Protein AF-A0A1R0KUA6-F1 (afdb_monomer_lite)

Foldseek 3Di:
DDPPPPDDDPPPPDVVVVVLVVLVVVLVVQLVPDPDLVSQLVSLVVQLVVLVCVCVVDVDVCSVVSNVVSVVSNVVSVVRNVD

Sequence (83 aa):
MVGHRRTRKPGTSTTRPRHHDNAKAQLLERLDAATDATGRLQAAMDYLRGAHVRATRRGEPGADDVLDSASHALVRAGDRLIQ

Secondary structure (DSSP, 8-state):
-------PPTT---HHHHHHHHHHHHHHHHHHH--SHHHHHHHHHHHHHHHHHHHHHTT-TTHHHHHHHHHHHHHHHHHHHH-

pLDDT: mean 71.6, std 11.57, range [43.41, 86.44]

Radius of gyration: 16.86 Å; chains: 1; bounding box: 61×26×33 Å

Organism: NCBI:txid76021

Structure (mmCIF, N/CA/C/O backbone):
data_AF-A0A1R0KUA6-F1
#
_entry.id   AF-A0A1R0KUA6-F1
#
loop_
_atom_site.group_PDB
_atom_site.id
_atom_site.type_symbol
_atom_site.label_atom_id
_atom_site.label_alt_id
_atom_site.label_comp_id
_atom_site.label_asym_id
_atom_site.label_entity_id
_atom_site.label_seq_id
_atom_site.pdbx_PDB_ins_code
_atom_site.Cartn_x
_atom_site.Cartn_y
_atom_site.Cartn_z
_atom_site.occupancy
_atom_site.B_iso_or_equiv
_atom_site.auth_seq_id
_atom_site.auth_comp_id
_atom_site.auth_asym_id
_atom_site.auth_atom_id
_atom_site.pdbx_PDB_model_num
ATOM 1 N N . MET A 1 1 ? 45.637 -5.494 -15.543 1.00 43.41 1 MET A N 1
ATOM 2 C CA . MET A 1 1 ? 44.644 -5.840 -14.500 1.00 43.41 1 MET A CA 1
ATOM 3 C C . MET A 1 1 ? 43.306 -6.102 -15.174 1.00 43.41 1 MET A C 1
ATOM 5 O O . MET A 1 1 ? 42.638 -5.162 -15.581 1.00 43.41 1 MET A O 1
ATOM 9 N N . VAL A 1 2 ? 42.958 -7.371 -15.393 1.00 48.03 2 VAL A N 1
ATOM 10 C CA . VAL A 1 2 ? 41.711 -7.761 -16.071 1.00 48.03 2 VAL A CA 1
ATOM 11 C C . VAL A 1 2 ? 40.596 -7.784 -15.029 1.00 48.03 2 VAL A C 1
ATOM 13 O O . VAL A 1 2 ? 40.564 -8.654 -14.158 1.00 48.03 2 VAL A O 1
ATOM 16 N N . GLY A 1 3 ? 39.717 -6.782 -15.086 1.00 52.91 3 GLY A N 1
ATOM 17 C CA . GLY A 1 3 ? 38.542 -6.701 -14.227 1.00 52.91 3 GLY A CA 1
ATOM 18 C C . GLY A 1 3 ? 37.688 -7.952 -14.401 1.00 52.91 3 GLY A C 1
ATOM 19 O O . GLY A 1 3 ? 37.143 -8.191 -15.477 1.00 52.91 3 GLY A O 1
ATOM 20 N N . HIS A 1 4 ? 37.587 -8.757 -13.344 1.00 54.62 4 HIS A N 1
ATOM 21 C CA . HIS A 1 4 ? 36.683 -9.898 -13.279 1.00 54.62 4 HIS A CA 1
ATOM 22 C C . HIS A 1 4 ? 35.242 -9.401 -13.440 1.00 54.62 4 HIS A C 1
ATOM 24 O O . HIS A 1 4 ? 34.584 -8.983 -12.484 1.00 54.62 4 HIS A O 1
ATOM 30 N N . ARG A 1 5 ? 34.734 -9.427 -14.674 1.00 55.66 5 ARG A N 1
ATOM 31 C CA . ARG A 1 5 ? 33.329 -9.160 -14.963 1.00 55.66 5 ARG A CA 1
ATOM 32 C C . ARG A 1 5 ? 32.547 -10.373 -14.469 1.00 55.66 5 ARG A C 1
ATOM 34 O O . ARG A 1 5 ? 32.538 -11.407 -15.124 1.00 55.66 5 ARG A O 1
ATOM 41 N N . ARG A 1 6 ? 31.937 -10.262 -13.283 1.00 61.97 6 ARG A N 1
ATOM 42 C CA . ARG A 1 6 ? 31.040 -11.282 -12.716 1.00 61.97 6 ARG A CA 1
ATOM 43 C C . ARG A 1 6 ? 29.898 -11.552 -13.703 1.00 61.97 6 ARG A C 1
ATOM 45 O O . ARG A 1 6 ? 28.906 -10.824 -13.724 1.00 61.97 6 ARG A O 1
ATOM 52 N N . THR A 1 7 ? 30.042 -12.576 -14.533 1.00 58.69 7 THR A N 1
ATOM 53 C CA . THR A 1 7 ? 28.982 -13.087 -15.400 1.00 58.69 7 THR A CA 1
ATOM 54 C C . THR A 1 7 ? 27.948 -13.781 -14.516 1.00 58.69 7 THR A C 1
ATOM 56 O O . THR A 1 7 ? 28.234 -14.759 -13.828 1.00 58.69 7 THR A O 1
ATOM 59 N N . ARG A 1 8 ? 26.742 -13.208 -14.441 1.00 56.78 8 ARG A N 1
ATOM 60 C CA . ARG A 1 8 ? 25.629 -13.785 -13.672 1.00 56.78 8 ARG A CA 1
ATOM 61 C C . ARG A 1 8 ? 25.067 -14.997 -14.416 1.00 56.78 8 ARG A C 1
ATOM 63 O O . ARG A 1 8 ? 24.999 -14.983 -15.642 1.00 56.78 8 ARG A O 1
ATOM 70 N N . LYS A 1 9 ? 24.638 -16.020 -13.667 1.00 62.16 9 LYS A N 1
ATOM 71 C CA . LYS A 1 9 ? 24.000 -17.214 -14.235 1.00 62.16 9 LYS A CA 1
ATOM 72 C C . LYS A 1 9 ? 22.703 -16.825 -14.971 1.00 62.16 9 LYS A C 1
ATOM 74 O O . LYS A 1 9 ? 21.889 -16.094 -14.386 1.00 62.16 9 LYS A O 1
ATOM 79 N N . PRO A 1 10 ? 22.494 -17.298 -16.212 1.00 45.84 10 PRO A N 1
ATOM 80 C CA . PRO A 1 10 ? 21.229 -17.114 -16.913 1.00 45.84 10 PRO A CA 1
ATOM 81 C C . PRO A 1 10 ? 20.099 -17.777 -16.108 1.00 45.84 10 PRO A C 1
ATOM 83 O O . PRO A 1 10 ? 20.276 -18.868 -15.575 1.00 45.84 10 PRO A O 1
ATOM 86 N N . GLY A 1 11 ? 18.973 -17.075 -15.942 1.00 55.50 11 GLY A N 1
ATOM 87 C CA . GLY A 1 11 ? 17.818 -17.533 -15.151 1.00 55.50 11 GLY A CA 1
ATOM 88 C C . GLY A 1 11 ? 17.722 -16.971 -13.727 1.00 55.50 11 GLY A C 1
ATOM 89 O O . GLY A 1 11 ? 16.690 -17.119 -13.078 1.00 55.50 11 GLY A O 1
ATOM 90 N N . THR A 1 12 ? 18.744 -16.268 -13.227 1.00 50.59 12 THR A N 1
ATOM 91 C CA . THR A 1 12 ? 18.608 -15.573 -11.938 1.00 50.59 12 THR A CA 1
ATOM 92 C C . THR A 1 12 ? 17.749 -14.326 -12.136 1.00 50.59 12 THR A C 1
ATOM 94 O O . THR A 1 12 ? 18.210 -13.379 -12.777 1.00 50.59 12 THR A O 1
ATOM 97 N N . SER A 1 13 ? 16.524 -14.327 -11.590 1.00 49.72 13 SER A N 1
ATOM 98 C CA . SER A 1 13 ? 15.645 -13.148 -11.569 1.00 49.72 13 SER A CA 1
ATOM 99 C C . SER A 1 13 ? 16.469 -11.921 -11.188 1.00 49.72 13 SER A C 1
ATOM 101 O O . SER A 1 13 ? 17.241 -11.946 -10.216 1.00 49.72 13 SER A O 1
ATOM 103 N N . THR A 1 14 ? 16.390 -10.880 -12.019 1.00 55.44 14 THR A N 1
ATOM 104 C CA . THR A 1 14 ? 17.088 -9.624 -11.761 1.00 55.44 14 THR A CA 1
ATOM 105 C C . THR A 1 14 ? 16.688 -9.125 -10.370 1.00 55.44 14 THR A C 1
ATOM 107 O O . THR A 1 14 ? 15.661 -9.496 -9.814 1.00 55.44 14 THR A O 1
ATOM 110 N N . THR A 1 15 ? 17.510 -8.301 -9.730 1.00 58.22 15 THR A N 1
ATOM 111 C CA . THR A 1 15 ? 17.209 -7.825 -8.370 1.00 58.22 15 THR A CA 1
ATOM 112 C C . THR A 1 15 ? 15.865 -7.062 -8.303 1.00 58.22 15 THR A C 1
ATOM 114 O O . THR A 1 15 ? 15.300 -6.905 -7.231 1.00 58.22 15 THR A O 1
ATOM 117 N N . ARG A 1 16 ? 15.326 -6.622 -9.452 1.00 56.16 16 ARG A N 1
ATOM 118 C CA . ARG A 1 16 ? 14.156 -5.743 -9.607 1.00 56.16 16 ARG A CA 1
ATOM 119 C C . ARG A 1 16 ? 12.802 -6.387 -9.251 1.00 56.16 16 ARG A C 1
ATOM 121 O O . ARG A 1 16 ? 12.166 -5.826 -8.363 1.00 56.16 16 ARG A O 1
ATOM 128 N N . PRO A 1 17 ? 12.368 -7.527 -9.841 1.00 59.72 17 PRO A N 1
ATOM 129 C CA . PRO A 1 17 ? 11.143 -8.212 -9.404 1.00 59.72 17 PRO A CA 1
ATOM 130 C C . PRO A 1 17 ? 11.180 -8.523 -7.907 1.00 59.72 17 PRO A C 1
ATOM 132 O O . PRO A 1 17 ? 10.281 -8.148 -7.165 1.00 59.72 17 PRO A O 1
ATOM 135 N N . ARG A 1 18 ? 12.329 -9.030 -7.436 1.00 66.62 18 ARG A N 1
ATOM 136 C CA . ARG A 1 18 ? 12.578 -9.278 -6.010 1.00 66.62 18 ARG A CA 1
ATOM 137 C C . ARG A 1 18 ? 12.402 -8.029 -5.142 1.00 66.62 18 ARG A C 1
ATOM 139 O O . ARG A 1 18 ? 11.921 -8.143 -4.026 1.00 66.62 18 ARG A O 1
ATOM 146 N N . HIS A 1 19 ? 12.775 -6.840 -5.618 1.00 70.31 19 HIS A N 1
ATOM 147 C CA . HIS A 1 19 ? 12.580 -5.602 -4.858 1.00 70.31 19 HIS A CA 1
ATOM 148 C C . HIS A 1 19 ? 11.107 -5.201 -4.737 1.00 70.31 19 HIS A C 1
ATOM 150 O O . HIS A 1 19 ? 10.722 -4.710 -3.676 1.00 70.31 19 HIS A O 1
ATOM 156 N N . HIS A 1 20 ? 10.294 -5.392 -5.781 1.00 71.44 20 HIS A N 1
ATOM 157 C CA . HIS A 1 20 ? 8.855 -5.132 -5.693 1.00 71.44 20 HIS A CA 1
ATOM 158 C C . HIS A 1 20 ? 8.171 -6.148 -4.775 1.00 71.44 20 HIS A C 1
ATOM 160 O O . HIS A 1 20 ? 7.454 -5.740 -3.862 1.00 71.44 20 HIS A O 1
ATOM 166 N N . ASP A 1 21 ? 8.472 -7.435 -4.950 1.00 76.12 21 ASP A N 1
ATOM 167 C CA . ASP A 1 21 ? 7.914 -8.517 -4.134 1.00 76.12 21 ASP A CA 1
ATOM 168 C C . ASP A 1 21 ? 8.266 -8.338 -2.652 1.00 76.12 21 ASP A C 1
ATOM 170 O O . ASP A 1 21 ? 7.392 -8.408 -1.790 1.00 76.12 21 ASP A O 1
ATOM 174 N N . ASN A 1 22 ? 9.522 -7.994 -2.346 1.00 79.56 22 ASN A N 1
ATOM 175 C CA . ASN A 1 22 ? 9.958 -7.717 -0.976 1.00 79.56 22 ASN A CA 1
ATOM 176 C C . ASN A 1 22 ? 9.289 -6.463 -0.395 1.00 79.56 22 ASN A C 1
ATOM 178 O O . ASN A 1 22 ? 8.900 -6.458 0.770 1.00 79.56 22 ASN A O 1
ATOM 182 N N . ALA A 1 23 ? 9.143 -5.395 -1.187 1.00 78.44 23 ALA A N 1
ATOM 183 C CA . ALA A 1 23 ? 8.472 -4.178 -0.733 1.00 78.44 23 ALA A CA 1
ATOM 184 C C . ALA A 1 23 ? 6.975 -4.418 -0.483 1.00 78.44 23 ALA A C 1
ATOM 186 O O . ALA A 1 23 ? 6.411 -3.861 0.455 1.00 78.44 23 ALA A O 1
ATOM 187 N N . LYS A 1 24 ? 6.335 -5.250 -1.312 1.00 80.19 24 LYS A N 1
ATOM 188 C CA . LYS A 1 24 ? 4.943 -5.671 -1.136 1.00 80.19 24 LYS A CA 1
ATOM 189 C C . LYS A 1 24 ? 4.788 -6.540 0.112 1.00 80.19 24 LYS A C 1
ATOM 191 O O . LYS A 1 24 ? 3.881 -6.292 0.896 1.00 80.19 24 LYS A O 1
ATOM 196 N N . ALA A 1 25 ? 5.689 -7.497 0.336 1.00 84.19 25 ALA A N 1
ATOM 197 C CA . ALA A 1 25 ? 5.700 -8.315 1.548 1.00 84.19 25 ALA A CA 1
ATOM 198 C C . ALA A 1 25 ? 5.853 -7.457 2.817 1.00 84.19 25 ALA A C 1
ATOM 200 O O . ALA A 1 25 ? 5.070 -7.611 3.749 1.00 84.19 25 ALA A O 1
ATOM 201 N N . GLN A 1 26 ? 6.774 -6.484 2.814 1.00 83.69 26 GLN A N 1
ATOM 202 C CA . GLN A 1 26 ? 6.923 -5.532 3.924 1.00 83.69 26 GLN A CA 1
ATOM 203 C C . GLN A 1 26 ? 5.684 -4.660 4.143 1.00 83.69 26 GLN A C 1
ATOM 205 O O . GLN A 1 26 ? 5.352 -4.353 5.285 1.00 83.69 26 GLN A O 1
ATOM 210 N N . LEU A 1 27 ? 5.000 -4.230 3.076 1.00 83.88 27 LEU A N 1
ATOM 211 C CA . LEU A 1 27 ? 3.740 -3.501 3.220 1.00 83.88 27 LEU A CA 1
ATOM 212 C C . LEU A 1 27 ? 2.699 -4.368 3.936 1.00 83.88 27 LEU A C 1
ATOM 214 O O . LEU A 1 27 ? 2.071 -3.889 4.874 1.00 83.88 27 LEU A O 1
ATOM 218 N N . LEU A 1 28 ? 2.517 -5.616 3.498 1.00 83.88 28 LEU A N 1
ATOM 219 C CA . LEU A 1 28 ? 1.542 -6.528 4.099 1.00 83.88 28 LEU A CA 1
ATOM 220 C C . LEU A 1 28 ? 1.844 -6.761 5.5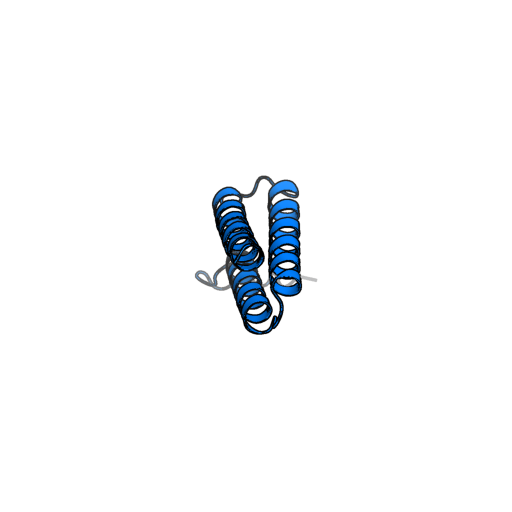83 1.00 83.88 28 LEU A C 1
ATOM 222 O O . LEU A 1 28 ? 0.953 -6.602 6.410 1.00 83.88 28 LEU A O 1
ATOM 226 N N . GLU A 1 29 ? 3.109 -6.998 5.929 1.00 86.38 29 GLU A N 1
ATOM 227 C CA . GLU A 1 29 ? 3.547 -7.140 7.321 1.00 86.38 29 GLU A CA 1
ATOM 228 C C . GLU A 1 29 ? 3.232 -5.888 8.159 1.00 86.38 29 GLU A C 1
ATOM 230 O O . GLU A 1 29 ? 2.703 -5.995 9.264 1.00 86.38 29 GLU A O 1
ATOM 235 N N . ARG A 1 30 ? 3.478 -4.682 7.623 1.00 83.06 30 ARG A N 1
ATOM 236 C CA . ARG A 1 30 ? 3.147 -3.419 8.311 1.00 83.06 30 ARG A CA 1
ATOM 237 C C . ARG A 1 30 ? 1.640 -3.199 8.453 1.00 83.06 30 ARG A C 1
ATOM 239 O O . ARG A 1 30 ? 1.212 -2.641 9.459 1.00 83.06 30 ARG A O 1
ATOM 246 N N . LEU A 1 31 ? 0.840 -3.610 7.468 1.00 82.19 31 LEU A N 1
ATOM 247 C CA . LEU A 1 31 ? -0.622 -3.511 7.526 1.00 82.19 31 LEU A CA 1
ATOM 248 C C . LEU A 1 31 ? -1.221 -4.465 8.566 1.00 82.19 31 LEU A C 1
ATOM 250 O O . LEU A 1 31 ? -2.169 -4.080 9.255 1.00 82.19 31 LEU A O 1
ATOM 254 N N . ASP A 1 32 ? -0.665 -5.671 8.683 1.00 84.31 32 ASP A N 1
ATOM 255 C CA . ASP A 1 32 ? -1.095 -6.677 9.657 1.00 84.31 32 ASP A CA 1
ATOM 256 C C . ASP A 1 32 ? -0.641 -6.323 11.081 1.00 84.31 32 ASP A C 1
ATOM 258 O O . ASP A 1 32 ? -1.401 -6.507 12.031 1.00 84.31 32 ASP A O 1
ATOM 262 N N . ALA A 1 33 ? 0.558 -5.751 11.234 1.00 86.44 33 ALA A N 1
ATOM 263 C CA . ALA A 1 33 ? 1.079 -5.301 12.525 1.00 86.44 33 ALA A CA 1
ATOM 264 C C . ALA A 1 33 ? 0.399 -4.025 13.057 1.00 86.44 33 ALA A C 1
ATOM 266 O O . ALA A 1 33 ? 0.410 -3.776 14.263 1.00 86.44 33 ALA A O 1
ATOM 267 N N . ALA A 1 34 ? -0.180 -3.199 12.181 1.00 84.69 34 ALA A N 1
ATOM 268 C CA . ALA A 1 34 ? -0.856 -1.973 12.583 1.00 84.69 34 ALA A CA 1
ATOM 269 C C . ALA A 1 34 ? -2.205 -2.272 13.264 1.00 84.69 34 ALA A C 1
ATOM 271 O O . ALA A 1 34 ? -3.114 -2.883 12.683 1.00 84.69 34 ALA A O 1
ATOM 272 N N . THR A 1 35 ? -2.328 -1.803 14.505 1.00 83.00 35 THR A N 1
ATOM 273 C CA . THR A 1 35 ? -3.504 -1.960 15.371 1.00 83.00 35 THR A CA 1
ATOM 274 C C . THR A 1 35 ? -4.592 -0.933 15.094 1.00 83.00 35 THR A C 1
ATOM 276 O O . THR A 1 35 ? -5.768 -1.245 15.270 1.00 83.00 35 THR A O 1
ATOM 279 N N . ASP A 1 36 ? -4.226 0.261 14.629 1.00 83.31 36 ASP A N 1
ATOM 280 C CA . ASP A 1 36 ? -5.157 1.327 14.287 1.00 83.31 36 ASP A CA 1
ATOM 281 C C . ASP A 1 36 ? -5.245 1.559 12.771 1.00 83.31 36 ASP A C 1
ATOM 283 O O . ASP A 1 36 ? -4.373 1.207 11.968 1.00 83.31 36 ASP A O 1
ATOM 287 N N . ALA A 1 37 ? -6.368 2.129 12.353 1.00 78.81 37 ALA A N 1
ATOM 288 C CA . ALA A 1 37 ? -6.649 2.350 10.944 1.00 78.81 37 ALA A CA 1
ATOM 289 C C . ALA A 1 37 ? -5.768 3.477 10.353 1.00 78.81 37 ALA A C 1
ATOM 291 O O . ALA A 1 37 ? -5.390 3.422 9.181 1.00 78.81 37 ALA A O 1
ATOM 292 N N . THR A 1 38 ? -5.330 4.429 11.183 1.00 82.81 38 THR A N 1
ATOM 293 C CA . THR A 1 38 ? -4.383 5.490 10.805 1.00 82.81 38 THR A CA 1
ATOM 294 C C . THR A 1 38 ? -2.998 4.929 10.476 1.00 82.81 38 THR A C 1
ATOM 296 O O . THR A 1 38 ? -2.430 5.279 9.440 1.00 82.81 38 THR A O 1
ATOM 299 N N . GLY A 1 39 ? -2.466 4.007 11.287 1.00 82.38 39 GLY A N 1
ATOM 300 C CA . GLY A 1 39 ? -1.186 3.349 11.022 1.00 82.38 39 GLY A CA 1
ATOM 301 C C . GLY A 1 39 ? -1.207 2.524 9.735 1.00 82.38 39 GLY A C 1
ATOM 302 O O . GLY A 1 39 ? -0.245 2.548 8.960 1.00 82.38 39 GLY A O 1
ATOM 303 N N . ARG A 1 40 ? -2.339 1.869 9.439 1.00 81.44 40 ARG A N 1
ATOM 304 C CA . ARG A 1 40 ? -2.550 1.160 8.164 1.00 81.44 40 ARG A CA 1
ATOM 305 C C . ARG A 1 40 ? -2.547 2.111 6.970 1.00 81.44 40 ARG A C 1
ATOM 307 O O . ARG A 1 40 ? -1.885 1.829 5.970 1.00 81.44 40 ARG A O 1
ATOM 314 N N . LEU A 1 41 ? -3.241 3.245 7.081 1.00 80.69 41 LEU A N 1
ATOM 315 C CA . LEU A 1 41 ? -3.265 4.267 6.035 1.00 80.69 41 LEU A CA 1
ATOM 316 C C . LEU A 1 41 ? -1.862 4.826 5.776 1.00 80.69 41 LEU A C 1
ATOM 318 O O . LEU A 1 41 ? -1.446 4.954 4.625 1.00 80.69 41 LEU A O 1
ATOM 322 N N . GLN A 1 42 ? -1.108 5.108 6.837 1.00 84.94 42 GLN 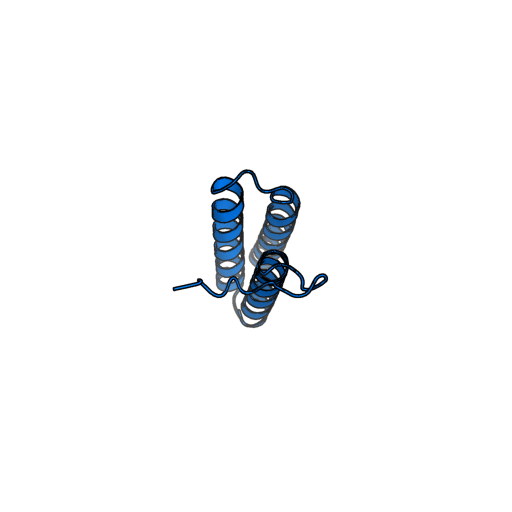A N 1
ATOM 323 C CA . GLN A 1 42 ? 0.241 5.645 6.713 1.00 84.94 42 GLN A CA 1
ATOM 324 C C . GLN A 1 42 ? 1.198 4.652 6.039 1.00 84.94 42 GLN A C 1
ATOM 326 O O . GLN A 1 42 ? 1.936 5.039 5.133 1.00 84.94 42 GLN A O 1
ATOM 331 N N . ALA A 1 43 ? 1.124 3.363 6.385 1.00 83.56 43 ALA A N 1
ATOM 332 C CA . ALA A 1 43 ? 1.895 2.318 5.709 1.00 83.56 43 ALA A CA 1
ATOM 333 C C . ALA A 1 43 ? 1.546 2.199 4.211 1.00 83.56 43 ALA A C 1
ATOM 335 O O . ALA A 1 43 ? 2.445 2.064 3.376 1.00 83.56 43 ALA A O 1
ATOM 336 N N . ALA A 1 44 ? 0.260 2.296 3.856 1.00 82.50 44 ALA A N 1
ATOM 337 C CA . ALA A 1 44 ? -0.185 2.274 2.463 1.00 82.50 44 ALA A CA 1
ATOM 338 C C . ALA A 1 44 ? 0.300 3.510 1.676 1.00 82.50 44 ALA A C 1
ATOM 340 O O . ALA A 1 44 ? 0.796 3.372 0.555 1.00 82.50 44 ALA A O 1
ATOM 341 N N . MET A 1 45 ? 0.239 4.705 2.276 1.00 83.94 45 MET A N 1
ATOM 342 C CA . MET A 1 45 ? 0.757 5.940 1.673 1.00 83.94 45 MET A CA 1
ATOM 343 C C . MET A 1 45 ? 2.274 5.898 1.461 1.00 83.94 45 MET A C 1
ATOM 345 O O . MET A 1 45 ? 2.749 6.286 0.391 1.00 83.94 45 MET A O 1
ATOM 349 N N . ASP A 1 46 ? 3.038 5.398 2.437 1.00 86.12 46 ASP A N 1
ATOM 350 C CA . ASP A 1 46 ? 4.492 5.220 2.319 1.00 86.12 46 ASP A CA 1
ATOM 351 C C . ASP A 1 46 ? 4.842 4.323 1.122 1.00 86.12 46 ASP A C 1
ATOM 353 O O . ASP A 1 46 ? 5.741 4.631 0.329 1.00 86.12 46 ASP A O 1
ATOM 357 N N . TYR A 1 47 ? 4.102 3.221 0.960 1.00 83.81 47 TYR A N 1
ATOM 358 C CA . TYR A 1 47 ? 4.293 2.298 -0.152 1.00 83.81 47 TYR A CA 1
ATOM 359 C C . TYR A 1 47 ? 3.951 2.934 -1.503 1.00 83.81 47 TYR A C 1
ATOM 361 O O . TYR A 1 47 ? 4.755 2.820 -2.436 1.00 83.81 47 TYR A O 1
ATOM 369 N N . LEU A 1 48 ? 2.825 3.655 -1.605 1.00 82.44 48 LEU A N 1
ATOM 370 C CA . LEU A 1 48 ? 2.442 4.380 -2.822 1.00 82.44 48 LEU A CA 1
ATOM 371 C C . LEU A 1 48 ? 3.485 5.440 -3.189 1.00 82.44 48 LEU A C 1
ATOM 373 O O . LEU A 1 48 ? 3.894 5.535 -4.345 1.00 82.44 48 LEU A O 1
ATOM 377 N N . ARG A 1 49 ? 3.980 6.203 -2.210 1.00 83.31 49 ARG A N 1
ATOM 378 C CA . ARG A 1 49 ? 5.016 7.216 -2.439 1.00 83.31 49 ARG A CA 1
ATOM 379 C C . ARG A 1 49 ? 6.297 6.583 -2.976 1.00 83.31 49 ARG A C 1
ATOM 381 O O . ARG A 1 49 ? 6.872 7.075 -3.946 1.00 83.31 49 ARG A O 1
ATOM 388 N N . GLY A 1 50 ? 6.719 5.459 -2.395 1.00 81.00 50 GLY A N 1
ATOM 389 C CA . GLY A 1 50 ? 7.866 4.692 -2.878 1.00 81.00 50 GLY A CA 1
ATOM 390 C C . GLY A 1 50 ? 7.655 4.122 -4.285 1.00 81.00 50 GLY A C 1
ATOM 391 O O . GLY A 1 50 ? 8.570 4.164 -5.107 1.00 81.00 50 GLY A O 1
ATOM 392 N N . ALA A 1 51 ? 6.455 3.619 -4.584 1.00 79.38 51 ALA A N 1
ATOM 393 C CA . ALA A 1 51 ? 6.061 3.163 -5.916 1.00 79.38 51 ALA A CA 1
ATOM 394 C C . ALA A 1 51 ? 6.123 4.296 -6.948 1.00 79.38 51 ALA A C 1
ATOM 396 O O . ALA A 1 51 ? 6.764 4.137 -7.985 1.00 79.38 51 ALA A O 1
ATOM 397 N N . HIS A 1 52 ? 5.559 5.459 -6.626 1.00 78.44 52 HIS A N 1
ATOM 398 C CA . HIS A 1 52 ? 5.540 6.629 -7.498 1.00 78.44 52 HIS A CA 1
ATOM 399 C C . HIS A 1 52 ? 6.944 7.174 -7.790 1.00 78.44 52 HIS A C 1
ATOM 401 O O . HIS A 1 52 ? 7.279 7.453 -8.940 1.00 78.44 52 HIS A O 1
ATOM 407 N N . VAL A 1 53 ? 7.815 7.262 -6.780 1.00 80.88 53 VAL A N 1
ATOM 408 C CA . VAL A 1 53 ? 9.217 7.673 -6.979 1.00 80.88 53 VAL A CA 1
ATOM 409 C C . VAL A 1 53 ? 9.971 6.681 -7.873 1.00 80.88 53 VAL A C 1
ATOM 411 O O . VAL A 1 53 ? 10.811 7.091 -8.673 1.00 80.88 53 VAL A O 1
ATOM 414 N N . ARG A 1 54 ? 9.683 5.376 -7.771 1.00 73.88 54 ARG A N 1
ATOM 415 C CA . ARG A 1 54 ? 10.282 4.355 -8.649 1.00 73.88 54 ARG A CA 1
ATOM 416 C C . ARG A 1 54 ? 9.776 4.474 -10.087 1.00 73.88 54 ARG A C 1
ATOM 418 O O . ARG A 1 54 ? 10.599 4.465 -10.996 1.00 73.88 54 ARG A O 1
ATOM 425 N N . ALA A 1 55 ? 8.466 4.644 -10.264 1.00 72.56 55 ALA A N 1
ATOM 426 C CA . ALA A 1 55 ? 7.821 4.826 -11.564 1.00 72.56 55 ALA A CA 1
ATOM 427 C C . ALA A 1 55 ? 8.303 6.092 -12.295 1.00 72.56 55 ALA A C 1
ATOM 429 O O . ALA A 1 55 ? 8.543 6.069 -13.496 1.00 72.56 55 ALA A O 1
ATOM 430 N N . THR A 1 56 ? 8.495 7.196 -11.569 1.00 72.19 56 THR A N 1
ATOM 431 C CA . THR A 1 56 ? 8.925 8.482 -12.150 1.00 72.19 56 THR A CA 1
ATOM 432 C C . THR A 1 56 ? 10.428 8.556 -12.417 1.00 72.19 56 THR A C 1
ATOM 434 O O . THR A 1 56 ? 10.855 9.265 -13.326 1.00 72.19 56 THR A O 1
ATOM 437 N N . ARG A 1 57 ? 11.263 7.819 -11.668 1.00 70.31 57 ARG A N 1
ATOM 438 C CA . ARG A 1 57 ? 12.730 7.886 -11.822 1.00 70.31 57 ARG A CA 1
ATOM 439 C C . ARG A 1 57 ? 13.277 7.226 -13.082 1.00 70.31 57 ARG A C 1
ATOM 441 O O 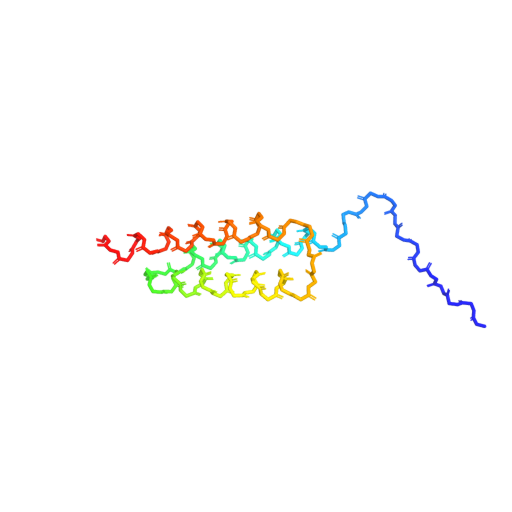. ARG A 1 57 ? 14.427 7.487 -13.425 1.00 70.31 57 ARG A O 1
ATOM 448 N N . ARG A 1 58 ? 12.510 6.386 -13.765 1.00 58.44 58 ARG A N 1
ATOM 449 C CA . ARG A 1 58 ? 12.844 5.775 -15.059 1.00 58.44 58 ARG A CA 1
ATOM 450 C C . ARG A 1 58 ? 11.523 5.338 -15.657 1.00 58.44 58 ARG A C 1
ATOM 452 O O . ARG A 1 58 ? 10.784 4.702 -14.925 1.00 58.44 58 ARG A O 1
ATOM 459 N N . GLY A 1 59 ? 11.269 5.617 -16.937 1.00 54.66 59 GLY A N 1
ATOM 460 C CA . GLY A 1 59 ? 10.148 5.036 -17.688 1.00 54.66 59 GLY A CA 1
ATOM 461 C C . GLY A 1 59 ? 10.195 3.507 -17.616 1.00 54.66 59 GLY A C 1
ATOM 462 O O . GLY A 1 59 ? 10.820 2.851 -18.447 1.00 54.66 59 GLY A O 1
ATOM 463 N N . GLU A 1 60 ? 9.648 2.968 -16.531 1.00 57.69 60 GLU A N 1
ATOM 464 C CA . GLU A 1 60 ? 9.730 1.579 -16.112 1.00 57.69 60 GLU A CA 1
ATOM 46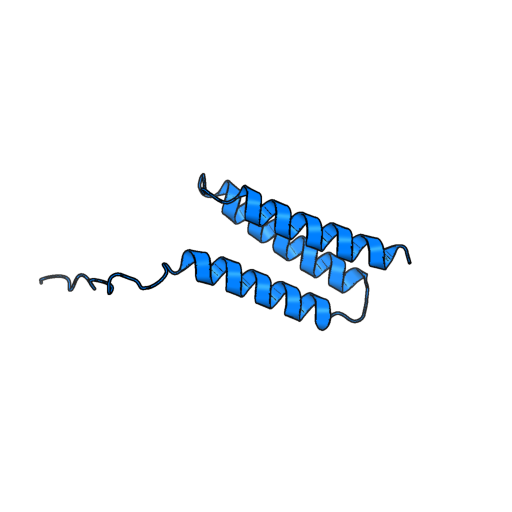5 C C . GLU A 1 60 ? 8.540 0.843 -16.720 1.00 57.69 60 GLU A C 1
ATOM 467 O O . GLU A 1 60 ? 7.399 1.165 -16.385 1.00 57.69 60 GLU A O 1
ATOM 472 N N . PRO A 1 61 ? 8.767 -0.152 -17.590 1.00 55.12 61 PRO A N 1
ATOM 473 C CA . PRO A 1 61 ? 7.690 -1.044 -17.990 1.00 55.12 61 PRO A CA 1
ATOM 474 C C . PRO A 1 61 ? 7.186 -1.801 -16.748 1.00 55.12 61 PRO A C 1
ATOM 476 O O . PRO A 1 61 ? 7.985 -2.416 -16.040 1.00 55.12 61 PRO A O 1
ATOM 479 N N . GLY A 1 62 ? 5.880 -1.716 -16.470 1.00 62.88 62 GLY A N 1
ATOM 480 C CA . GLY A 1 62 ? 5.236 -2.293 -15.277 1.00 62.88 62 GLY A CA 1
ATOM 481 C C . GLY A 1 62 ? 5.021 -1.314 -14.114 1.00 62.88 62 GLY A C 1
ATOM 482 O O . GLY A 1 62 ? 4.588 -1.728 -13.042 1.00 62.88 62 GLY A O 1
ATOM 483 N N . ALA A 1 63 ? 5.309 -0.019 -14.293 1.00 66.19 63 ALA A N 1
ATOM 484 C CA . ALA A 1 63 ? 4.982 1.011 -13.304 1.00 66.19 63 ALA A CA 1
ATOM 485 C C . ALA A 1 63 ? 3.479 1.066 -12.974 1.00 66.19 63 ALA A C 1
ATOM 487 O O . ALA A 1 63 ? 3.122 1.282 -11.815 1.00 66.19 63 ALA A O 1
ATOM 488 N N . ASP A 1 64 ? 2.627 0.821 -13.969 1.00 67.94 64 ASP A N 1
ATOM 489 C CA . ASP A 1 64 ? 1.172 0.851 -13.820 1.00 67.94 64 ASP A CA 1
ATOM 490 C C . ASP A 1 64 ? 0.678 -0.252 -12.875 1.00 67.94 64 ASP A C 1
ATOM 492 O O . ASP A 1 64 ? -0.056 0.047 -11.939 1.00 67.94 64 ASP A O 1
ATOM 496 N N . ASP A 1 65 ? 1.179 -1.486 -13.002 1.00 69.38 65 ASP A N 1
ATOM 497 C CA . ASP A 1 65 ? 0.813 -2.606 -12.113 1.00 69.38 65 ASP A CA 1
ATOM 498 C C . ASP A 1 65 ? 1.202 -2.342 -10.647 1.00 69.38 65 ASP A C 1
ATOM 500 O O . ASP A 1 65 ? 0.504 -2.718 -9.695 1.00 69.38 65 ASP A O 1
ATOM 504 N N . VAL A 1 66 ? 2.343 -1.672 -10.451 1.00 70.19 66 VAL A N 1
ATOM 505 C CA . VAL A 1 66 ? 2.844 -1.298 -9.124 1.00 70.19 66 VAL A CA 1
ATOM 506 C C . VAL A 1 66 ? 1.982 -0.192 -8.514 1.00 70.19 66 VAL A C 1
ATOM 508 O O . VAL A 1 66 ? 1.688 -0.239 -7.316 1.00 70.19 66 VAL A O 1
ATOM 511 N N . LEU A 1 67 ? 1.586 0.800 -9.314 1.00 72.88 67 LEU A N 1
ATOM 512 C CA . LEU A 1 67 ? 0.707 1.884 -8.880 1.00 72.88 67 LEU A CA 1
ATOM 513 C C . LEU A 1 67 ? -0.713 1.377 -8.609 1.00 72.88 67 LEU A C 1
ATOM 515 O O . LEU A 1 67 ? -1.288 1.750 -7.589 1.00 72.88 67 LEU A O 1
ATOM 519 N N . ASP A 1 68 ? -1.244 0.478 -9.433 1.00 77.31 68 ASP A N 1
ATOM 520 C CA . ASP A 1 68 ? -2.570 -0.120 -9.251 1.00 77.31 68 ASP A CA 1
ATOM 521 C C . ASP A 1 68 ? -2.645 -0.948 -7.954 1.00 77.31 68 ASP A C 1
ATOM 523 O O . ASP A 1 68 ? -3.518 -0.742 -7.106 1.00 77.31 68 ASP A O 1
ATOM 527 N N . SER A 1 69 ? -1.632 -1.786 -7.701 1.00 73.88 69 SER A N 1
ATOM 528 C CA . SER A 1 69 ? -1.508 -2.529 -6.435 1.00 73.88 69 SER A CA 1
ATOM 529 C C . SER A 1 69 ? -1.425 -1.606 -5.212 1.00 73.88 69 SER A C 1
ATOM 531 O O . SER A 1 69 ? -2.018 -1.891 -4.168 1.00 73.88 69 SER A O 1
ATOM 533 N N . ALA A 1 70 ? -0.684 -0.499 -5.319 1.00 73.81 70 ALA A N 1
ATOM 534 C CA . ALA A 1 70 ? -0.561 0.478 -4.241 1.00 73.81 70 ALA A CA 1
ATOM 535 C C . ALA A 1 70 ? -1.870 1.255 -4.002 1.00 73.81 70 ALA A C 1
ATOM 537 O O . ALA A 1 70 ? -2.210 1.544 -2.855 1.00 73.81 70 ALA A O 1
ATOM 538 N N . SER A 1 71 ? -2.622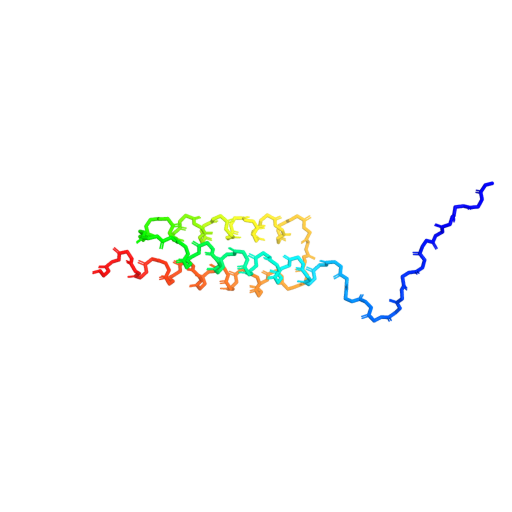 1.540 -5.066 1.00 78.12 71 SER A N 1
ATOM 539 C CA . SER A 1 71 ? -3.923 2.217 -5.018 1.00 78.12 71 SER A CA 1
ATOM 540 C C . SER A 1 71 ? -4.967 1.364 -4.298 1.00 78.12 71 SER A C 1
ATOM 542 O O . SER A 1 71 ? -5.619 1.840 -3.369 1.00 78.12 71 SER A O 1
ATOM 544 N N . HIS A 1 72 ? -5.060 0.073 -4.640 1.00 79.06 72 HIS A N 1
ATOM 545 C CA . HIS A 1 72 ? -5.953 -0.869 -3.958 1.00 79.06 72 HIS A CA 1
ATOM 546 C C . HIS A 1 72 ? -5.644 -1.010 -2.461 1.00 79.06 72 HIS A C 1
ATOM 548 O O . HIS A 1 72 ? -6.562 -1.085 -1.640 1.00 79.06 72 HIS A O 1
ATOM 554 N N . ALA A 1 73 ? -4.362 -1.022 -2.082 1.00 71.38 73 ALA A N 1
ATOM 555 C CA . ALA A 1 73 ? -3.972 -1.057 -0.674 1.00 71.38 73 ALA A CA 1
ATOM 556 C C . ALA A 1 73 ? -4.441 0.197 0.088 1.00 71.38 73 ALA A C 1
ATOM 558 O O . ALA A 1 73 ? -4.885 0.092 1.232 1.00 71.38 73 ALA A O 1
ATOM 559 N N . LEU A 1 74 ? -4.383 1.363 -0.559 1.00 75.56 74 LEU A N 1
ATOM 560 C CA . LEU A 1 74 ? -4.840 2.640 -0.013 1.00 75.56 74 LEU A CA 1
ATOM 561 C C . LEU A 1 74 ? -6.357 2.682 0.187 1.00 75.56 74 LEU A C 1
ATOM 563 O O . LEU A 1 74 ? -6.806 3.044 1.271 1.00 75.56 74 LEU A O 1
ATOM 567 N N . VAL A 1 75 ? -7.131 2.251 -0.813 1.00 77.69 75 VAL A N 1
ATOM 568 C CA . VAL A 1 75 ? -8.599 2.155 -0.714 1.00 77.69 75 VAL A CA 1
ATOM 569 C C . VAL A 1 75 ? -8.994 1.238 0.441 1.00 77.69 75 VAL A C 1
ATOM 571 O O . VAL A 1 75 ? -9.748 1.642 1.319 1.00 77.69 75 VAL A O 1
ATOM 574 N N . ARG A 1 76 ? -8.392 0.045 0.530 1.00 75.62 76 ARG A N 1
ATOM 575 C CA . ARG A 1 76 ? -8.686 -0.915 1.605 1.00 75.62 76 ARG A CA 1
ATOM 576 C C . ARG A 1 76 ? -8.343 -0.385 3.002 1.00 75.62 76 ARG A C 1
ATOM 578 O O . ARG A 1 76 ? -9.006 -0.742 3.975 1.00 7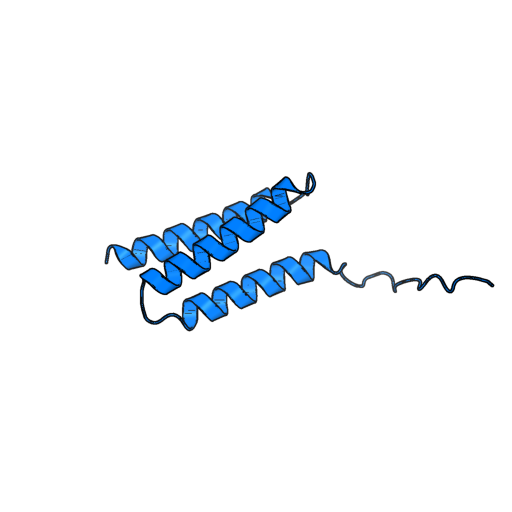5.62 76 ARG A O 1
ATOM 585 N N . ALA A 1 77 ? -7.282 0.411 3.125 1.00 73.50 77 ALA A N 1
ATOM 586 C CA . ALA A 1 77 ? -6.941 1.067 4.384 1.00 73.50 77 ALA A CA 1
ATOM 587 C C . ALA A 1 77 ? -7.936 2.191 4.726 1.00 73.50 77 ALA A C 1
ATOM 589 O O . ALA A 1 77 ? -8.318 2.316 5.886 1.00 73.50 77 ALA A O 1
ATOM 590 N N . GLY A 1 78 ? -8.386 2.950 3.721 1.00 71.75 78 GLY A N 1
ATOM 591 C CA . GLY A 1 78 ? -9.414 3.985 3.850 1.00 71.75 78 GLY A CA 1
ATOM 592 C C . GLY A 1 78 ? -10.787 3.440 4.249 1.00 71.75 78 GLY A C 1
ATOM 593 O O . GLY A 1 78 ? -11.397 3.967 5.172 1.00 71.75 78 GLY A O 1
ATOM 594 N N . ASP A 1 79 ? -11.244 2.341 3.646 1.00 76.94 79 ASP A N 1
ATOM 595 C CA . ASP A 1 79 ? -12.532 1.716 3.992 1.00 76.94 79 ASP A CA 1
ATOM 596 C C . ASP A 1 79 ? -12.598 1.321 5.475 1.00 76.94 79 ASP A C 1
ATOM 598 O O . ASP A 1 79 ? -13.624 1.478 6.131 1.00 76.94 79 ASP A O 1
ATOM 602 N N . ARG A 1 80 ? -11.472 0.865 6.035 1.00 68.69 80 ARG A N 1
ATOM 603 C CA . ARG A 1 80 ? -11.347 0.495 7.454 1.00 68.69 80 ARG A CA 1
ATOM 604 C C . ARG A 1 80 ? -11.295 1.685 8.416 1.00 68.69 80 ARG A C 1
ATOM 606 O O . ARG A 1 80 ? -11.332 1.455 9.617 1.00 68.69 80 ARG A O 1
ATOM 613 N N . LEU A 1 81 ? -11.138 2.914 7.921 1.00 64.06 81 LEU A N 1
ATOM 614 C CA . LEU A 1 81 ? -11.218 4.136 8.732 1.00 64.06 81 LEU A CA 1
ATOM 615 C C . LEU A 1 81 ? -12.656 4.647 8.880 1.00 64.06 81 LEU A C 1
ATOM 617 O O . LEU A 1 81 ? -12.930 5.407 9.803 1.00 64.06 81 LEU A O 1
ATOM 621 N N . ILE A 1 82 ? -13.541 4.291 7.945 1.00 69.19 82 ILE A N 1
ATOM 622 C CA . ILE A 1 82 ? -14.928 4.777 7.894 1.00 69.19 82 ILE A CA 1
ATOM 623 C C . ILE A 1 82 ? -15.877 3.861 8.691 1.00 69.19 82 ILE A C 1
ATOM 625 O O . ILE A 1 82 ? -16.933 4.317 9.127 1.00 69.19 82 ILE A O 1
ATOM 629 N N . GLN A 1 83 ? -15.506 2.589 8.870 1.00 58.38 83 GLN A N 1
ATOM 630 C CA . GLN A 1 83 ? -16.241 1.579 9.647 1.00 58.38 83 GLN A CA 1
ATOM 631 C C . GLN A 1 83 ? -15.887 1.623 11.133 1.00 58.38 83 GLN A C 1
ATOM 633 O O . GLN A 1 83 ? -16.817 1.406 11.942 1.00 58.38 83 GLN A O 1
#